Protein AF-A0A819I057-F1 (afdb_monomer_lite)

InterPro domains:
  IPR002423 Chaperonin Cpn60/GroEL/TCP-1 family [PF00118] (6-141)
  IPR017998 T-complex protein 1 [PTHR11353] (6-141)
  IPR027409 GroEL-like apical domain superfamily [G3DSA:3.50.7.10] (7-111)
  IPR027409 GroEL-like apical domain superfamily [SSF52029] (3-102)
  IPR027410 TCP-1-like chaperonin intermediate domain superfamily [G3DSA:3.30.260.10] (113-145)
  IPR027410 TCP-1-like chaperonin intermediate domain superfamily [SSF54849] (107-144)

Sequence (179 aa):
MENTDIISDHAQVNRTIKEGRQYILNIIKEIKKTNYNLLLIQKKTILRDAIGDLAIHYLLRMKILVLKTVEREDILDCKPITSLDHFQQDMLGSIDLVEEKLRLITSVAHPDHPVSMLLRSSNKLELEQAARSVHDALFVIWYFVIERFVLISNILEENIVQSILVPMSAIRLATKQFD

Secondary structure (DSSP, 8-state):
--------SHHHHHHHHHHHHHHHHHHHHHHHHTT-SEEEEE-S-TTS-SS-HHHHHHHHHTT-EEEEEE-STT--SPPPP-SGGG--GGGPPPEEEEETTTTEEEE---TTSPPP-----SSHHHHHHHHHHHHHHHHHHHHHHH-------STHHHHHHHHHHHHHHHHHHHHHT--

Radius of gyration: 29.44 Å; chains: 1; bounding box: 66×51×80 Å

Structure (mmCIF, N/CA/C/O backbone):
data_AF-A0A819I057-F1
#
_entry.id   AF-A0A819I057-F1
#
loop_
_atom_site.group_PDB
_atom_site.id
_atom_site.type_symbol
_atom_site.label_atom_id
_atom_site.label_alt_id
_atom_site.label_comp_id
_atom_site.label_asym_id
_atom_site.label_entity_id
_atom_site.label_seq_id
_atom_site.pdbx_PDB_ins_code
_atom_site.Cartn_x
_atom_site.Cartn_y
_atom_site.Cartn_z
_atom_site.occupancy
_atom_site.B_iso_or_equiv
_atom_site.auth_seq_id
_atom_site.auth_comp_id
_atom_site.auth_asym_id
_atom_site.auth_atom_id
_atom_site.pdbx_PDB_model_num
ATOM 1 N N . MET A 1 1 ? -6.740 18.305 17.604 1.00 39.81 1 MET A N 1
ATOM 2 C CA . MET A 1 1 ? -7.594 18.385 18.802 1.00 39.81 1 MET A CA 1
ATOM 3 C C . MET A 1 1 ? -6.979 17.452 19.818 1.00 39.81 1 MET A C 1
ATOM 5 O O . MET A 1 1 ? -7.066 16.241 19.663 1.00 39.81 1 MET A O 1
ATOM 9 N N . GLU A 1 2 ? -6.200 18.019 20.727 1.00 28.78 2 GLU A N 1
ATOM 10 C CA . GLU A 1 2 ? -5.608 17.285 21.840 1.00 28.78 2 GLU A CA 1
ATOM 11 C C . GLU A 1 2 ? -6.698 17.199 22.909 1.00 28.78 2 GLU A C 1
ATOM 13 O O . GLU A 1 2 ? -7.037 18.203 23.526 1.00 28.78 2 GLU A O 1
ATOM 18 N N . ASN A 1 3 ? -7.334 16.032 23.034 1.00 54.31 3 ASN A N 1
ATOM 19 C CA . ASN A 1 3 ? -8.310 15.787 24.090 1.00 54.31 3 ASN A CA 1
ATOM 20 C C . ASN A 1 3 ? -7.542 15.540 25.387 1.00 54.31 3 ASN A C 1
ATOM 22 O O . ASN A 1 3 ? -7.094 14.425 25.653 1.00 54.31 3 ASN A O 1
ATOM 26 N N . THR A 1 4 ? -7.365 16.582 26.188 1.00 44.62 4 THR A N 1
ATOM 27 C CA . THR A 1 4 ? -6.997 16.458 27.599 1.00 44.62 4 THR A CA 1
ATOM 28 C C . THR A 1 4 ? -8.253 16.153 28.411 1.00 44.62 4 THR A C 1
ATOM 30 O O . THR A 1 4 ? -8.731 16.976 29.187 1.00 44.62 4 THR A O 1
ATOM 33 N N . ASP A 1 5 ? -8.798 14.948 28.231 1.00 58.03 5 ASP A N 1
ATOM 34 C CA . ASP A 1 5 ? -9.785 14.416 29.168 1.00 58.03 5 ASP A CA 1
ATOM 35 C C . ASP A 1 5 ? -9.048 14.058 30.461 1.00 58.03 5 ASP A C 1
ATOM 37 O O . ASP A 1 5 ? -8.314 13.071 30.540 1.00 58.03 5 ASP A O 1
ATOM 41 N N . ILE A 1 6 ? -9.196 14.903 31.480 1.00 64.25 6 ILE A N 1
ATOM 42 C CA . ILE A 1 6 ? -8.661 14.641 32.816 1.00 64.25 6 ILE A CA 1
ATOM 43 C C . ILE A 1 6 ? -9.574 13.594 33.457 1.00 64.25 6 ILE A C 1
ATOM 45 O O . ILE A 1 6 ? -10.643 13.910 33.980 1.00 64.25 6 ILE A O 1
ATOM 49 N N . ILE A 1 7 ? -9.177 12.325 33.369 1.00 67.94 7 ILE A N 1
ATOM 50 C CA . ILE A 1 7 ? -9.968 11.214 33.899 1.00 67.94 7 ILE A CA 1
ATOM 51 C C . ILE A 1 7 ? -9.787 11.164 35.417 1.00 67.94 7 ILE A C 1
ATOM 53 O O . ILE A 1 7 ? -8.685 10.923 35.906 1.00 67.94 7 ILE A O 1
ATOM 57 N N . SER A 1 8 ? -10.869 11.397 36.158 1.00 76.56 8 SER A N 1
ATOM 58 C CA . SER A 1 8 ? -10.847 11.476 37.628 1.00 76.56 8 SER A CA 1
ATOM 59 C C . SER A 1 8 ? -11.383 10.218 38.314 1.00 76.56 8 SER A C 1
ATOM 61 O O . SER A 1 8 ? -11.076 9.983 39.478 1.00 76.56 8 SER A O 1
ATOM 63 N N . ASP A 1 9 ? -12.144 9.386 37.598 1.00 82.56 9 ASP A N 1
ATOM 64 C CA . ASP A 1 9 ? -12.830 8.228 38.173 1.00 82.56 9 ASP A CA 1
ATOM 65 C C . ASP A 1 9 ? -12.679 6.964 37.302 1.00 82.56 9 ASP A C 1
ATOM 67 O O . ASP A 1 9 ? -12.737 7.012 36.069 1.00 82.56 9 ASP A O 1
ATOM 71 N N . HIS A 1 10 ? -12.537 5.794 37.934 1.00 79.00 10 HIS A N 1
ATOM 72 C CA . HIS A 1 10 ? -12.415 4.495 37.255 1.00 79.00 10 HIS A CA 1
ATOM 73 C C . HIS A 1 10 ? -13.651 4.159 36.404 1.00 79.00 10 HIS A C 1
ATOM 75 O O . HIS A 1 10 ? -13.548 3.472 35.381 1.00 79.00 10 HIS A O 1
ATOM 81 N N . ALA A 1 11 ? -14.828 4.665 36.783 1.00 84.25 11 ALA A N 1
ATOM 82 C CA . ALA A 1 11 ? -16.038 4.530 35.976 1.00 84.25 11 ALA A CA 1
ATOM 83 C C . ALA A 1 11 ? -15.963 5.332 34.663 1.00 84.25 11 ALA A C 1
ATOM 85 O O . ALA A 1 11 ? -16.486 4.877 33.641 1.00 84.25 11 ALA A O 1
ATOM 86 N N . GLN A 1 12 ? -15.288 6.486 34.667 1.00 81.94 12 GLN A N 1
ATOM 87 C CA . GLN A 1 12 ? -15.090 7.319 33.477 1.00 81.94 12 GLN A CA 1
ATOM 88 C C . GLN A 1 12 ? -14.116 6.653 32.497 1.00 81.94 12 GLN A C 1
ATOM 90 O O . GLN A 1 12 ? -14.430 6.584 31.312 1.00 81.94 12 GLN A O 1
ATOM 95 N N . VAL A 1 13 ? -13.032 6.028 32.988 1.00 85.25 13 VAL A N 1
ATOM 96 C CA . VAL A 1 13 ? -12.082 5.258 32.151 1.00 85.25 13 VAL A CA 1
ATOM 97 C C . VAL A 1 13 ? -12.814 4.230 31.276 1.00 85.25 13 VAL A C 1
ATOM 99 O O . VAL A 1 13 ? -12.614 4.151 30.063 1.00 85.25 13 VAL A O 1
ATOM 102 N N . ASN A 1 14 ? -13.712 3.449 31.880 1.00 86.50 14 ASN A N 1
ATOM 103 C CA . ASN A 1 14 ? -14.449 2.402 31.171 1.00 86.50 14 ASN A CA 1
ATOM 104 C C . ASN A 1 14 ? -15.454 2.953 30.146 1.00 86.50 14 ASN A C 1
ATOM 106 O O . ASN A 1 14 ? -15.752 2.272 29.160 1.00 86.50 14 ASN A O 1
ATOM 110 N N . ARG A 1 15 ? -15.987 4.162 30.362 1.00 86.69 15 ARG A N 1
ATOM 111 C CA . ARG A 1 15 ? -16.872 4.839 29.401 1.00 86.69 15 ARG A CA 1
ATOM 112 C C . ARG A 1 15 ? -16.079 5.316 28.188 1.00 86.69 15 ARG A C 1
ATOM 114 O O . ARG A 1 15 ? -16.432 4.929 27.076 1.00 86.69 15 ARG A O 1
ATOM 121 N N . THR A 1 16 ? -14.945 5.980 28.400 1.00 85.81 16 THR A N 1
ATOM 122 C CA . THR A 1 16 ? -14.061 6.453 27.322 1.00 85.81 16 THR A CA 1
ATOM 123 C C . THR A 1 16 ? -13.573 5.306 26.430 1.00 85.81 16 THR A C 1
ATOM 125 O O . THR A 1 16 ? -13.580 5.413 25.204 1.00 85.81 16 THR A O 1
ATOM 128 N N . ILE A 1 17 ? -13.227 4.149 27.013 1.00 85.88 17 ILE A N 1
ATOM 129 C CA . ILE A 1 17 ? -12.832 2.962 26.232 1.00 85.88 17 ILE A CA 1
ATOM 130 C C . ILE A 1 17 ? -13.991 2.457 25.357 1.00 85.88 17 ILE A C 1
ATOM 132 O O . ILE A 1 17 ? -13.776 2.059 24.209 1.00 85.88 17 ILE A O 1
ATOM 136 N N . LYS A 1 18 ? -15.225 2.448 25.875 1.00 88.38 18 LYS A N 1
ATOM 137 C CA . LYS A 1 18 ? -16.404 2.024 25.100 1.00 88.38 18 LYS A CA 1
ATOM 138 C C . LYS A 1 18 ? -16.722 3.007 23.977 1.00 88.38 18 LYS A C 1
ATOM 140 O O . LYS A 1 18 ? -16.986 2.560 22.861 1.00 88.38 18 LYS A O 1
ATOM 145 N N . GLU A 1 19 ? -16.653 4.303 24.251 1.00 88.31 19 GLU A N 1
ATOM 146 C CA . GLU A 1 19 ? -16.874 5.366 23.266 1.00 88.31 19 GLU A CA 1
ATOM 147 C C . GLU A 1 19 ? -15.845 5.297 22.133 1.00 88.31 19 GLU A C 1
ATOM 149 O O . GLU A 1 19 ? -16.228 5.262 20.963 1.00 88.31 19 GLU A O 1
ATOM 154 N N . GLY A 1 20 ? -14.556 5.127 22.450 1.00 85.56 20 GLY A N 1
ATOM 155 C CA . GLY A 1 20 ? -13.507 4.954 21.439 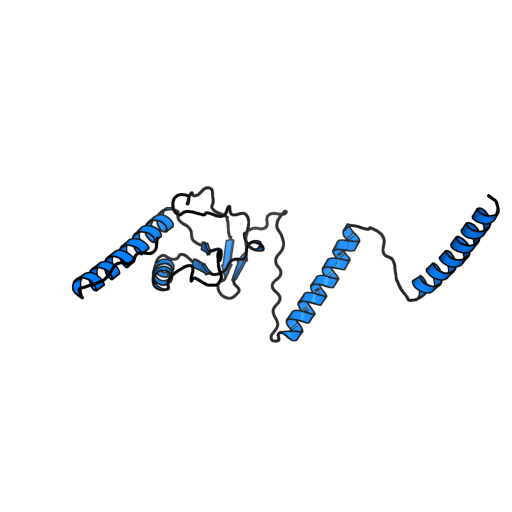1.00 85.56 20 GLY A CA 1
ATOM 156 C C . GLY A 1 20 ? -13.727 3.727 20.543 1.00 85.56 20 GLY A C 1
ATOM 157 O O . GLY A 1 20 ? -13.544 3.792 19.326 1.00 85.56 20 GLY A O 1
ATOM 158 N N . ARG A 1 21 ? -14.195 2.606 21.111 1.00 87.94 21 ARG A N 1
ATOM 159 C CA . ARG A 1 21 ? -14.551 1.405 20.328 1.00 87.94 21 ARG A CA 1
ATOM 160 C C . ARG A 1 21 ? -15.742 1.646 19.406 1.00 87.94 21 ARG A C 1
ATOM 162 O O . ARG A 1 21 ? -15.713 1.219 18.253 1.00 87.94 21 ARG A O 1
ATOM 169 N N . GLN A 1 22 ? -16.787 2.304 19.905 1.00 89.38 22 GLN A N 1
ATOM 170 C CA . GLN A 1 22 ? -17.971 2.623 19.107 1.00 89.38 22 GLN A CA 1
ATOM 171 C C . GLN A 1 22 ? -17.640 3.593 17.972 1.00 89.38 22 GLN A C 1
ATOM 173 O O . GLN A 1 22 ? -18.102 3.383 16.852 1.00 89.38 22 GLN A O 1
ATOM 178 N N . TYR A 1 23 ? -16.786 4.583 18.229 1.00 89.19 23 TYR A N 1
ATOM 179 C CA . TYR A 1 23 ? -16.303 5.514 17.214 1.00 89.19 23 TYR A CA 1
ATOM 180 C C . TYR A 1 23 ? -15.621 4.784 16.046 1.00 89.19 23 TYR A C 1
ATOM 182 O O . TYR A 1 23 ? -16.016 4.955 14.893 1.00 89.19 23 TYR A O 1
ATOM 190 N N . ILE A 1 24 ? -14.682 3.877 16.342 1.00 87.75 24 ILE A N 1
ATOM 191 C CA . ILE A 1 24 ? -14.004 3.060 15.319 1.00 87.75 24 ILE A CA 1
ATOM 192 C C . ILE A 1 24 ? -15.009 2.192 14.543 1.00 87.75 24 ILE A C 1
ATOM 194 O O . ILE A 1 24 ? -14.935 2.093 13.318 1.00 87.75 24 ILE A O 1
ATOM 198 N N . LEU A 1 25 ? -15.969 1.572 15.235 1.00 88.38 25 LEU A N 1
ATOM 199 C CA . LEU A 1 25 ? -16.986 0.734 14.592 1.00 88.38 25 LEU A CA 1
ATOM 200 C C . LEU A 1 25 ? -17.906 1.527 13.657 1.00 88.38 25 LEU A C 1
ATOM 202 O O . LEU A 1 25 ? -18.329 0.984 12.637 1.00 88.38 25 LEU A O 1
ATOM 206 N N . ASN A 1 26 ? -18.223 2.780 13.983 1.00 89.62 26 ASN A N 1
ATOM 207 C CA . ASN A 1 26 ? -19.054 3.629 13.132 1.00 89.62 26 ASN A CA 1
ATOM 208 C C . ASN A 1 26 ? -18.338 3.958 11.817 1.00 89.62 26 ASN A C 1
ATOM 210 O O . ASN A 1 26 ? -18.925 3.757 10.756 1.00 89.62 26 ASN A O 1
ATOM 214 N N . ILE A 1 27 ? -17.051 4.309 11.880 1.00 86.69 27 ILE A N 1
ATOM 215 C CA . ILE A 1 27 ? -16.225 4.566 10.689 1.00 86.69 27 ILE A CA 1
ATOM 216 C C . ILE A 1 27 ? -16.133 3.317 9.801 1.00 86.69 27 ILE A C 1
ATOM 218 O O . ILE A 1 27 ? -16.348 3.376 8.592 1.00 86.69 27 ILE A O 1
ATOM 222 N N . ILE A 1 28 ? -15.867 2.147 10.391 1.00 86.50 28 ILE A N 1
ATOM 223 C CA . ILE A 1 28 ? -15.737 0.897 9.623 1.00 86.50 28 ILE A CA 1
ATOM 224 C C . ILE A 1 28 ? -17.058 0.519 8.937 1.00 86.50 28 ILE A C 1
ATOM 226 O O . ILE A 1 28 ? -17.047 -0.031 7.836 1.00 86.50 28 ILE A O 1
ATOM 230 N N . LYS A 1 29 ? -18.209 0.823 9.549 1.00 87.50 29 LYS A N 1
ATOM 231 C CA . LYS A 1 29 ? -19.514 0.597 8.911 1.00 87.50 29 LYS A CA 1
ATOM 232 C C . LYS A 1 29 ? -19.701 1.466 7.670 1.00 87.50 29 LYS A C 1
ATOM 234 O O . LYS A 1 29 ? -20.267 0.977 6.697 1.00 87.50 29 LYS A O 1
ATOM 239 N N . GLU A 1 30 ? -19.237 2.712 7.678 1.00 84.94 30 GLU A N 1
ATOM 240 C CA . GLU A 1 30 ? -19.305 3.597 6.506 1.00 84.94 30 GLU A CA 1
ATOM 241 C C . GLU A 1 30 ? -18.413 3.100 5.369 1.00 84.94 30 GLU A C 1
ATOM 243 O O . GLU A 1 30 ? -18.872 2.985 4.234 1.00 84.94 30 GLU A O 1
ATOM 248 N N . ILE A 1 31 ? -17.195 2.665 5.697 1.00 83.94 31 ILE A N 1
ATOM 249 C CA . ILE A 1 31 ? -16.276 2.009 4.753 1.00 83.94 31 ILE A CA 1
ATOM 250 C C . ILE A 1 31 ? -16.879 0.710 4.195 1.00 83.94 31 ILE A C 1
ATOM 252 O O . ILE A 1 31 ? -16.650 0.342 3.044 1.00 83.94 31 ILE A O 1
ATOM 256 N N . LYS A 1 32 ? -17.675 -0.014 4.991 1.00 85.25 32 LYS A N 1
ATOM 257 C CA . LYS A 1 32 ? -18.312 -1.244 4.512 1.00 85.25 32 LYS A CA 1
ATOM 258 C C . LYS A 1 32 ? -19.451 -0.970 3.533 1.00 85.25 32 LYS A C 1
ATOM 260 O O . LYS A 1 32 ? -19.611 -1.741 2.592 1.00 85.25 32 LYS A O 1
ATOM 265 N N . LYS A 1 33 ? -20.221 0.109 3.720 1.00 85.38 33 LYS A N 1
ATOM 266 C CA . LYS A 1 33 ? -21.320 0.489 2.806 1.00 85.38 33 LYS A CA 1
ATOM 267 C C . LYS A 1 33 ? -20.826 0.740 1.384 1.00 85.38 33 LYS A C 1
ATOM 269 O O . LYS A 1 33 ? -21.539 0.469 0.427 1.00 85.38 33 LYS A O 1
ATOM 274 N N . THR A 1 34 ? -19.612 1.253 1.263 1.00 78.88 34 THR A N 1
ATOM 275 C CA . THR A 1 34 ? -18.987 1.616 -0.007 1.00 78.88 34 THR A CA 1
ATOM 276 C C . THR A 1 34 ? -18.309 0.432 -0.709 1.00 78.88 34 THR A C 1
ATOM 278 O O . THR A 1 34 ? -17.895 0.577 -1.853 1.00 78.88 34 THR A O 1
ATOM 281 N N . ASN A 1 35 ? -18.296 -0.759 -0.088 1.00 79.56 35 ASN A N 1
ATOM 282 C CA . ASN A 1 35 ? -17.782 -2.021 -0.642 1.00 79.56 35 ASN A CA 1
ATOM 283 C C . ASN A 1 35 ? -16.311 -1.974 -1.110 1.00 79.56 35 ASN A C 1
ATOM 285 O O . ASN A 1 35 ? -15.955 -2.588 -2.113 1.00 79.56 35 ASN A O 1
ATOM 289 N N . TYR A 1 36 ? -15.432 -1.304 -0.358 1.00 79.38 36 TYR A N 1
ATOM 290 C CA . TYR A 1 36 ? -13.986 -1.404 -0.583 1.00 79.38 36 TYR A CA 1
ATOM 291 C C . TYR A 1 36 ? -13.438 -2.751 -0.097 1.00 79.38 36 TYR A C 1
ATOM 293 O O . TYR A 1 36 ? -13.633 -3.127 1.062 1.00 79.38 36 TYR A O 1
ATOM 301 N N . ASN A 1 37 ? -12.699 -3.449 -0.961 1.00 79.38 37 ASN A N 1
ATOM 302 C CA . ASN A 1 37 ? -11.986 -4.682 -0.603 1.00 79.38 37 ASN A CA 1
ATOM 303 C C . ASN A 1 37 ? -10.548 -4.405 -0.135 1.00 79.38 37 ASN A C 1
ATOM 305 O O . ASN A 1 37 ? -10.029 -5.116 0.726 1.00 79.38 37 ASN A O 1
ATOM 309 N N . LEU A 1 38 ? -9.929 -3.356 -0.681 1.00 79.62 38 LEU A N 1
ATOM 310 C CA . LEU A 1 38 ? -8.556 -2.944 -0.413 1.00 79.62 38 LEU A CA 1
ATOM 311 C C . LEU A 1 38 ? -8.536 -1.489 0.060 1.00 79.62 38 LEU A C 1
ATOM 313 O O . LEU A 1 38 ? -9.076 -0.610 -0.608 1.00 79.62 38 LEU A O 1
ATOM 317 N N . LEU A 1 39 ? -7.874 -1.231 1.186 1.00 80.56 39 LEU A N 1
ATOM 318 C CA . LEU A 1 39 ? -7.559 0.112 1.665 1.00 80.56 39 LEU A CA 1
ATOM 319 C C . LEU A 1 39 ? -6.051 0.341 1.613 1.00 80.56 39 LEU A C 1
ATOM 321 O O . LEU A 1 39 ? -5.276 -0.321 2.310 1.00 80.56 39 LEU A O 1
ATOM 325 N N . LEU A 1 40 ? -5.661 1.321 0.806 1.00 78.31 40 LEU A N 1
ATOM 326 C CA . LEU A 1 40 ? -4.301 1.832 0.711 1.00 78.31 40 LEU A CA 1
ATOM 327 C C . LEU A 1 40 ? -4.180 3.058 1.606 1.00 78.31 40 LEU A C 1
ATOM 329 O O . LEU A 1 40 ? -4.883 4.049 1.407 1.00 78.31 40 LEU A O 1
ATOM 333 N N . ILE A 1 41 ? -3.307 2.996 2.610 1.00 77.44 41 ILE A N 1
ATOM 334 C CA . ILE A 1 41 ? -3.116 4.121 3.527 1.00 77.44 41 ILE A CA 1
ATOM 335 C C . ILE A 1 41 ? -1.746 4.731 3.306 1.00 77.44 41 ILE A C 1
ATOM 337 O O . ILE A 1 41 ? -0.699 4.127 3.569 1.00 77.44 41 ILE A O 1
ATOM 341 N N . GLN A 1 42 ? -1.785 5.978 2.848 1.00 68.50 42 GLN A N 1
ATOM 342 C CA . GLN A 1 42 ? -0.608 6.801 2.681 1.00 68.50 42 GLN A CA 1
ATOM 343 C C . GLN A 1 42 ? -0.028 7.146 4.055 1.00 68.50 42 GLN A C 1
ATOM 345 O O . GLN A 1 42 ? -0.708 7.715 4.916 1.00 68.50 42 GLN A O 1
ATOM 350 N N . LYS A 1 43 ? 1.262 6.866 4.265 1.00 66.56 43 LYS A N 1
ATOM 351 C CA . LYS A 1 43 ? 1.968 7.436 5.418 1.00 66.56 43 LYS A CA 1
ATOM 352 C C . LYS A 1 43 ? 2.099 8.944 5.208 1.00 66.56 43 LYS A C 1
ATOM 354 O O . LYS A 1 43 ? 2.891 9.387 4.385 1.00 66.56 43 LYS A O 1
ATOM 359 N N . LYS A 1 44 ? 1.356 9.749 5.975 1.00 53.31 44 LYS A N 1
ATOM 360 C CA . LYS A 1 44 ? 1.545 11.212 5.996 1.00 53.31 44 LYS A CA 1
ATOM 361 C C . LYS A 1 44 ? 2.694 11.651 6.928 1.00 53.31 44 LYS A C 1
ATOM 363 O O . LYS A 1 44 ? 3.115 12.799 6.874 1.00 53.31 44 LYS A O 1
ATOM 368 N N . THR A 1 45 ? 3.212 10.760 7.782 1.00 44.53 45 THR A N 1
ATOM 369 C CA . THR A 1 45 ? 4.344 10.983 8.706 1.00 44.53 45 THR A CA 1
ATOM 370 C C . THR A 1 45 ? 4.809 9.642 9.288 1.00 44.53 45 THR A C 1
ATOM 372 O O . THR A 1 45 ? 3.983 8.788 9.594 1.00 44.53 45 THR A O 1
ATOM 375 N N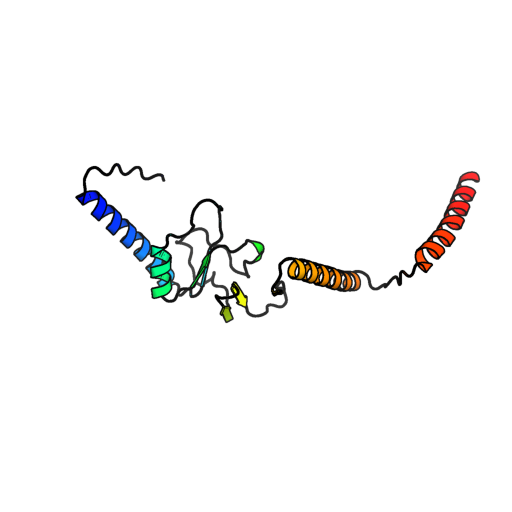 . ILE A 1 46 ? 6.124 9.454 9.444 1.00 53.62 46 ILE A N 1
ATOM 376 C CA . ILE A 1 46 ? 6.754 8.235 9.995 1.00 53.62 46 ILE A CA 1
ATOM 377 C C . ILE A 1 46 ? 6.464 8.031 11.501 1.00 53.62 46 ILE A C 1
ATOM 379 O O . ILE A 1 46 ? 6.583 6.918 11.997 1.00 53.62 46 ILE A O 1
ATOM 383 N N . LEU A 1 47 ? 6.065 9.080 12.228 1.00 47.50 47 LEU A N 1
ATOM 384 C CA . LEU A 1 47 ? 6.070 9.119 13.699 1.00 47.50 47 LEU A CA 1
ATOM 385 C C . LEU A 1 47 ? 4.731 8.790 14.383 1.00 47.50 47 LEU A C 1
ATOM 387 O O . LEU A 1 47 ? 4.703 8.654 15.602 1.00 47.50 47 LEU A O 1
ATOM 391 N N . ARG A 1 48 ? 3.618 8.684 13.647 1.00 55.16 48 ARG A N 1
ATOM 392 C CA . ARG A 1 48 ? 2.326 8.267 14.220 1.00 55.16 48 ARG A CA 1
ATOM 393 C C . ARG A 1 48 ? 1.785 7.080 13.450 1.00 55.16 48 ARG A C 1
ATOM 395 O O . ARG A 1 48 ? 1.671 7.139 12.226 1.00 55.16 48 ARG A O 1
ATOM 402 N N . ASP A 1 49 ? 1.419 6.034 14.181 1.00 59.31 49 ASP A N 1
ATOM 403 C CA . ASP A 1 49 ? 0.687 4.914 13.611 1.00 59.31 49 ASP A CA 1
ATOM 404 C C . ASP A 1 49 ? -0.618 5.421 13.002 1.00 59.31 49 ASP A C 1
ATOM 406 O O . ASP A 1 49 ? -1.474 5.986 13.681 1.00 59.31 49 ASP A O 1
ATOM 410 N N . ALA A 1 50 ? -0.756 5.239 11.688 1.00 60.62 50 ALA A N 1
ATOM 411 C CA . ALA A 1 50 ? -1.920 5.707 10.942 1.00 60.62 50 ALA A CA 1
ATOM 412 C C . ALA A 1 50 ? -3.212 4.973 11.348 1.00 60.62 50 ALA A C 1
ATOM 414 O O . ALA A 1 50 ? -4.307 5.477 11.118 1.00 60.62 50 ALA A O 1
ATOM 415 N N . ILE A 1 51 ? -3.093 3.776 11.936 1.00 72.00 51 ILE A N 1
ATOM 416 C CA . ILE A 1 51 ? -4.213 2.939 12.369 1.00 72.00 51 ILE A CA 1
ATOM 417 C C . ILE A 1 51 ? -3.798 2.159 13.615 1.00 72.00 51 ILE A C 1
ATOM 419 O O . ILE A 1 51 ? -2.767 1.485 13.595 1.00 72.00 51 ILE A O 1
ATOM 423 N N . GLY A 1 52 ? -4.629 2.190 14.657 1.00 77.12 52 GLY A N 1
ATOM 424 C CA . GLY A 1 52 ? -4.448 1.340 15.835 1.00 77.12 52 GLY A CA 1
ATOM 425 C C . GLY A 1 52 ? -4.798 -0.130 15.571 1.00 77.12 52 GLY A C 1
ATOM 426 O O . GLY A 1 52 ? -5.661 -0.443 14.747 1.00 77.12 52 GLY A O 1
ATOM 427 N N . ASP A 1 53 ? -4.185 -1.045 16.319 1.00 81.75 53 ASP A N 1
ATOM 428 C CA . ASP A 1 53 ? -4.323 -2.497 16.103 1.00 81.75 53 ASP A CA 1
ATOM 429 C C . ASP A 1 53 ? -5.763 -3.009 16.199 1.00 81.75 53 ASP A C 1
ATOM 431 O O . ASP A 1 53 ? -6.175 -3.910 15.464 1.00 81.75 53 ASP A O 1
ATOM 435 N N . LEU A 1 54 ? -6.577 -2.379 17.049 1.00 83.62 54 LEU A N 1
ATOM 436 C CA . LEU A 1 54 ? -7.985 -2.729 17.192 1.00 83.62 54 LEU A CA 1
ATOM 437 C C . LEU A 1 54 ? -8.781 -2.503 15.896 1.00 83.62 54 LEU A C 1
ATOM 439 O O . LEU A 1 54 ? -9.646 -3.309 15.551 1.00 83.62 54 LEU A O 1
ATOM 443 N N . ALA A 1 55 ? -8.489 -1.426 15.164 1.00 84.19 55 ALA A N 1
ATOM 444 C CA . ALA A 1 55 ? -9.177 -1.124 13.914 1.00 84.19 55 ALA A CA 1
ATOM 445 C C . ALA A 1 55 ? -8.792 -2.121 12.810 1.00 84.19 55 ALA A C 1
ATOM 447 O O . ALA A 1 55 ? -9.662 -2.565 12.066 1.00 84.19 55 ALA A O 1
ATOM 448 N N . ILE A 1 56 ? -7.529 -2.557 12.761 1.00 85.12 56 ILE A N 1
ATOM 449 C CA . ILE A 1 56 ? -7.061 -3.592 11.821 1.00 85.12 56 ILE A CA 1
ATOM 450 C C . ILE A 1 56 ? -7.776 -4.911 12.087 1.00 85.12 56 ILE A C 1
ATOM 452 O O . ILE A 1 56 ? -8.290 -5.536 11.162 1.00 85.12 56 ILE A O 1
ATOM 456 N N . HIS A 1 57 ? -7.876 -5.305 13.357 1.00 86.62 57 HIS A N 1
ATOM 457 C CA . HIS A 1 57 ? -8.590 -6.516 13.742 1.00 86.62 57 HIS A CA 1
ATOM 458 C C . HIS A 1 57 ? -10.065 -6.481 13.299 1.00 86.62 57 HIS A C 1
ATOM 460 O O . HIS A 1 57 ? -10.593 -7.478 12.799 1.00 86.62 57 HIS A O 1
ATOM 466 N N . TYR A 1 58 ? -10.742 -5.334 13.428 1.00 88.62 58 TYR A N 1
ATOM 467 C CA . TYR A 1 58 ? -12.111 -5.189 12.929 1.00 88.62 58 TYR A CA 1
ATOM 468 C C . TYR A 1 58 ? -12.200 -5.192 11.396 1.00 88.62 58 TYR A C 1
ATOM 470 O O . TYR A 1 58 ? -13.115 -5.815 10.858 1.00 88.62 58 TYR A O 1
ATOM 478 N N . LEU A 1 59 ? -11.256 -4.567 10.689 1.00 86.75 59 LEU A N 1
ATOM 479 C CA . LEU A 1 59 ? -11.214 -4.553 9.220 1.00 86.75 59 LEU A CA 1
ATOM 480 C C . LEU A 1 59 ? -10.988 -5.959 8.638 1.00 86.75 59 LEU A C 1
ATOM 482 O O . LEU A 1 59 ? -11.717 -6.365 7.730 1.00 86.75 59 LEU A O 1
ATOM 486 N N . LEU A 1 60 ? -10.096 -6.751 9.242 1.00 86.50 60 LEU A N 1
ATOM 487 C CA . LEU A 1 60 ? -9.863 -8.152 8.870 1.00 86.50 60 LEU A CA 1
ATOM 488 C C . LEU A 1 60 ? -11.123 -9.010 9.045 1.00 86.50 60 LEU A C 1
ATOM 490 O O . LEU A 1 60 ? -11.486 -9.773 8.150 1.00 86.50 60 LEU A O 1
ATOM 494 N N . ARG A 1 61 ? -11.856 -8.840 10.157 1.00 88.25 61 ARG A N 1
ATOM 495 C CA . ARG A 1 61 ? -13.145 -9.531 10.368 1.00 88.25 61 ARG A CA 1
ATOM 496 C C . ARG A 1 61 ? -14.199 -9.155 9.325 1.00 88.25 61 ARG A C 1
ATOM 498 O O . ARG A 1 61 ? -15.045 -9.983 8.998 1.00 88.25 61 ARG A O 1
ATOM 505 N N . MET A 1 62 ? -14.146 -7.932 8.802 1.00 84.44 62 MET A N 1
ATOM 506 C CA . MET A 1 62 ? -15.042 -7.434 7.752 1.00 84.44 62 MET A CA 1
ATOM 507 C C . MET A 1 62 ? -14.580 -7.790 6.326 1.00 84.44 62 MET A C 1
ATOM 509 O O . MET A 1 62 ? -15.255 -7.399 5.365 1.00 84.44 62 MET A O 1
ATOM 513 N N . LYS A 1 63 ? -13.487 -8.562 6.194 1.00 84.38 63 LYS A N 1
ATOM 514 C CA . LYS A 1 63 ? -12.835 -8.967 4.936 1.00 84.38 63 LYS A CA 1
ATOM 515 C C . LYS A 1 63 ? -12.301 -7.795 4.103 1.00 84.38 63 LYS A C 1
ATOM 517 O O . LYS A 1 63 ? -12.381 -7.833 2.881 1.00 84.38 63 LYS A O 1
ATOM 522 N N . ILE A 1 64 ? -11.796 -6.752 4.758 1.00 86.19 64 ILE A N 1
ATOM 523 C CA . ILE A 1 64 ? -11.148 -5.622 4.084 1.00 86.19 64 ILE A CA 1
ATOM 524 C C . ILE A 1 64 ? -9.652 -5.701 4.372 1.00 86.19 64 ILE A C 1
ATOM 526 O O . ILE A 1 64 ? -9.245 -5.699 5.537 1.00 86.19 64 ILE A O 1
ATOM 530 N N . LEU A 1 65 ? -8.844 -5.793 3.316 1.00 83.25 65 LEU A N 1
ATOM 531 C CA . LEU A 1 65 ? -7.391 -5.826 3.428 1.00 83.25 65 LEU A CA 1
ATOM 532 C C . LEU A 1 65 ? -6.854 -4.400 3.527 1.00 83.25 65 LEU A C 1
ATOM 534 O O . LEU A 1 65 ? -7.258 -3.515 2.775 1.00 83.25 65 LEU A O 1
ATOM 538 N N . VAL A 1 66 ? -5.919 -4.186 4.448 1.00 79.56 66 VAL A N 1
ATOM 539 C CA . VAL A 1 66 ? -5.306 -2.879 4.674 1.00 79.56 66 VAL A CA 1
ATOM 540 C C . VAL A 1 66 ? -3.810 -2.980 4.444 1.00 79.56 66 VAL A C 1
ATOM 542 O O . VAL A 1 66 ? -3.114 -3.676 5.184 1.00 79.56 66 VAL A O 1
ATOM 545 N N . LEU A 1 67 ? -3.302 -2.234 3.468 1.00 77.88 67 LEU A N 1
ATOM 546 C CA . LEU A 1 67 ? -1.868 -2.095 3.256 1.00 77.88 67 LEU A CA 1
ATOM 547 C C . LEU A 1 67 ? -1.386 -0.815 3.935 1.00 77.88 67 LEU A C 1
ATOM 549 O O . LEU A 1 67 ? -1.694 0.308 3.529 1.00 77.88 67 LEU A O 1
ATOM 553 N N . LYS A 1 68 ? -0.629 -1.001 5.018 1.00 73.94 68 LYS A N 1
ATOM 554 C CA . LYS A 1 68 ? 0.082 0.090 5.685 1.00 73.94 68 LYS A CA 1
ATOM 555 C C . LYS A 1 68 ? 1.302 0.467 4.851 1.00 73.94 68 LYS A C 1
ATOM 557 O O . LYS A 1 68 ? 2.092 -0.411 4.517 1.00 73.94 68 LYS A O 1
ATOM 562 N N . THR A 1 69 ? 1.566 1.767 4.714 1.00 67.12 69 THR A N 1
ATOM 563 C CA . THR A 1 69 ? 2.780 2.297 4.060 1.00 67.12 69 THR A CA 1
ATOM 564 C C . THR A 1 69 ? 2.760 2.102 2.553 1.00 67.12 69 THR A C 1
ATOM 566 O O . THR A 1 69 ? 3.504 1.288 2.021 1.00 67.12 69 THR A O 1
ATOM 569 N N . VAL A 1 70 ? 1.900 2.860 1.886 1.00 72.81 70 VAL A N 1
ATOM 570 C CA . VAL A 1 70 ? 1.969 3.021 0.433 1.00 72.81 70 VAL A CA 1
ATOM 571 C C . VAL A 1 70 ? 2.738 4.304 0.141 1.00 72.81 70 VAL A C 1
ATOM 573 O O . VAL A 1 70 ? 2.480 5.337 0.779 1.00 72.81 70 VAL A O 1
ATOM 576 N N . GLU A 1 71 ? 3.717 4.219 -0.755 1.00 69.69 71 GLU A N 1
ATOM 577 C CA . GLU A 1 71 ? 4.473 5.375 -1.231 1.00 69.69 71 GLU A CA 1
ATOM 578 C C . GLU A 1 71 ? 3.654 6.162 -2.258 1.00 69.69 71 GLU A C 1
ATOM 580 O O . GLU A 1 71 ? 2.662 5.675 -2.791 1.00 69.69 71 GLU A O 1
ATOM 585 N N . ARG A 1 72 ? 4.019 7.427 -2.503 1.00 65.75 72 ARG A N 1
ATOM 586 C CA . ARG A 1 72 ? 3.280 8.271 -3.463 1.00 65.75 72 ARG A CA 1
ATOM 587 C C . ARG A 1 72 ? 3.382 7.760 -4.896 1.00 65.75 72 ARG A C 1
ATOM 589 O O . ARG A 1 72 ? 2.483 8.028 -5.681 1.00 65.75 72 ARG A O 1
ATOM 596 N N . GLU A 1 73 ? 4.464 7.059 -5.198 1.00 63.75 73 GLU A N 1
ATOM 597 C CA . GLU A 1 73 ? 4.807 6.562 -6.528 1.00 63.75 73 GLU A CA 1
ATOM 598 C C . GLU A 1 73 ? 4.035 5.277 -6.874 1.00 63.75 73 GLU A C 1
ATOM 600 O O . GLU A 1 73 ? 3.761 5.028 -8.041 1.00 63.75 73 GLU A O 1
ATOM 605 N N . ASP A 1 74 ? 3.571 4.535 -5.860 1.00 65.19 74 ASP A N 1
ATOM 606 C CA . ASP A 1 74 ? 2.821 3.279 -6.013 1.00 65.19 74 ASP A CA 1
ATOM 607 C C . ASP A 1 74 ? 1.295 3.478 -6.129 1.00 65.19 74 ASP A C 1
ATOM 609 O O . ASP A 1 74 ? 0.529 2.508 -6.151 1.00 65.19 74 ASP A O 1
ATOM 613 N N . ILE A 1 75 ? 0.808 4.725 -6.138 1.00 65.62 75 ILE A N 1
ATOM 614 C CA . ILE A 1 75 ? -0.632 5.008 -6.204 1.00 65.62 75 ILE A CA 1
ATOM 615 C C . ILE A 1 75 ? -1.108 4.808 -7.649 1.00 65.62 75 ILE A C 1
ATOM 617 O O . ILE A 1 75 ? -1.068 5.720 -8.467 1.00 65.62 75 ILE A O 1
ATOM 621 N N . LEU A 1 76 ? -1.575 3.594 -7.939 1.00 61.81 76 LEU A N 1
ATOM 622 C CA . LEU A 1 76 ? -2.205 3.198 -9.201 1.00 61.81 76 LEU A CA 1
ATOM 623 C C . LEU A 1 76 ? -3.555 3.903 -9.371 1.00 61.81 76 LEU A C 1
ATOM 625 O O . LEU A 1 76 ? -4.473 3.587 -8.618 1.00 61.81 76 LEU A O 1
ATOM 629 N N . ASP A 1 77 ? -3.660 4.837 -10.324 1.00 60.75 77 ASP A N 1
ATOM 630 C CA . ASP A 1 77 ? -4.880 5.437 -10.916 1.00 60.75 77 ASP A CA 1
ATOM 631 C C . ASP A 1 77 ? -6.054 5.824 -9.991 1.00 60.75 77 ASP A C 1
ATOM 633 O O . ASP A 1 77 ? -7.161 6.140 -10.431 1.00 60.75 77 ASP A O 1
ATOM 637 N N . CYS A 1 78 ? -5.823 5.861 -8.684 1.00 67.62 78 CYS A N 1
ATOM 638 C CA . CYS A 1 78 ? -6.808 6.196 -7.676 1.00 67.62 78 CYS A CA 1
ATOM 639 C C . CYS A 1 78 ? -6.579 7.632 -7.232 1.00 67.62 78 CYS A C 1
ATOM 641 O O . CYS A 1 78 ? -5.475 8.030 -6.851 1.00 67.62 78 CYS A O 1
ATOM 643 N N . LYS A 1 79 ? -7.650 8.420 -7.200 1.00 72.19 79 LYS A N 1
ATOM 644 C CA . LYS A 1 79 ? -7.589 9.758 -6.619 1.00 72.19 79 LYS A CA 1
ATOM 645 C C . LYS A 1 79 ? -7.468 9.635 -5.093 1.00 72.19 79 LYS A C 1
ATOM 647 O O . LYS A 1 79 ? -8.319 8.998 -4.471 1.00 72.19 79 LYS A O 1
ATOM 652 N N . PRO A 1 80 ? -6.447 10.242 -4.464 1.00 72.12 80 PRO A N 1
ATOM 653 C CA . PRO A 1 80 ? -6.254 10.128 -3.026 1.00 72.12 80 PRO A CA 1
ATOM 654 C C . PRO A 1 80 ? -7.398 10.812 -2.271 1.00 72.12 80 PRO A C 1
ATOM 656 O O . PRO A 1 80 ? -7.728 11.973 -2.515 1.00 72.12 80 PRO A O 1
ATOM 659 N N . ILE A 1 81 ? -7.983 10.093 -1.316 1.00 74.44 81 ILE A N 1
ATOM 660 C CA . ILE A 1 81 ? -9.078 10.585 -0.479 1.00 74.44 81 ILE A CA 1
ATOM 661 C C . ILE A 1 81 ? -8.495 11.127 0.831 1.00 74.44 81 ILE A C 1
ATOM 663 O O . ILE A 1 81 ? -7.726 10.449 1.509 1.00 74.44 81 ILE A O 1
ATOM 667 N N . THR A 1 82 ? -8.855 12.363 1.194 1.00 68.56 82 THR A N 1
ATOM 668 C CA . THR A 1 82 ? -8.342 13.024 2.413 1.00 68.56 82 THR A CA 1
ATOM 669 C C . THR A 1 82 ? -9.266 12.852 3.623 1.00 68.56 82 THR A C 1
ATOM 671 O O . THR A 1 82 ? -8.779 12.803 4.751 1.00 68.56 82 THR A O 1
ATOM 674 N N . SER A 1 83 ? -10.578 12.726 3.402 1.00 72.69 83 SER A N 1
ATOM 675 C CA . SER A 1 83 ? -11.585 12.673 4.469 1.00 72.69 83 SER A CA 1
ATOM 676 C C . SER A 1 83 ? -12.562 11.521 4.259 1.00 72.69 83 SER A C 1
ATOM 678 O O . SER A 1 83 ? -12.872 11.167 3.123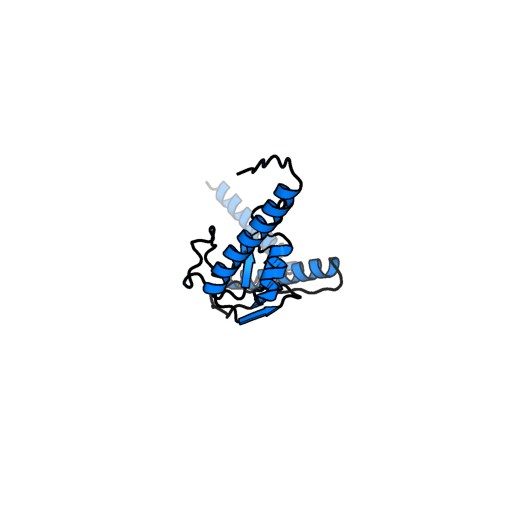 1.00 72.69 83 SER A O 1
ATOM 680 N N . LEU A 1 84 ? -13.091 10.988 5.363 1.00 69.81 84 LEU A N 1
ATOM 681 C CA . LEU A 1 84 ? -14.039 9.868 5.373 1.00 69.81 84 LEU A CA 1
ATOM 682 C C . LEU A 1 84 ? -15.348 10.176 4.613 1.00 69.81 84 LEU A C 1
ATOM 684 O O . LEU A 1 84 ? -15.974 9.274 4.067 1.00 69.81 84 LEU A O 1
ATOM 688 N N . ASP A 1 85 ? -15.722 11.450 4.496 1.00 73.62 85 ASP A N 1
ATOM 689 C CA . ASP A 1 85 ? -16.968 11.861 3.830 1.00 73.62 85 ASP A CA 1
ATOM 690 C C . ASP A 1 85 ? -16.912 11.756 2.296 1.00 73.62 85 ASP A C 1
ATOM 692 O O . ASP A 1 85 ? -17.941 11.779 1.628 1.00 73.62 85 ASP A O 1
ATOM 696 N N . HIS A 1 86 ? -15.711 11.628 1.721 1.00 74.00 86 HIS A N 1
ATOM 697 C CA . HIS A 1 86 ? -15.497 11.618 0.268 1.00 74.00 86 HIS A CA 1
ATOM 698 C C . HIS A 1 86 ? -15.337 10.199 -0.300 1.00 74.00 86 HIS A C 1
ATOM 700 O O . HIS A 1 86 ? -14.895 10.029 -1.436 1.00 74.00 86 HIS A O 1
ATOM 706 N N . PHE A 1 87 ? -15.677 9.164 0.473 1.00 69.69 87 PHE A N 1
ATOM 707 C CA . PHE A 1 87 ? -15.682 7.785 -0.009 1.00 69.69 87 PHE A CA 1
ATOM 708 C C . PHE A 1 87 ? -16.887 7.544 -0.933 1.00 69.69 87 PHE A C 1
ATOM 710 O O . PHE A 1 87 ? -17.909 7.000 -0.523 1.00 69.69 87 PHE A O 1
ATOM 717 N N . GLN A 1 88 ? -16.761 7.936 -2.200 1.00 74.94 88 GLN A N 1
ATOM 718 C CA . GLN A 1 88 ? -17.723 7.620 -3.259 1.00 74.94 88 GLN A CA 1
ATOM 719 C C . GLN A 1 88 ? -17.207 6.491 -4.152 1.00 74.94 88 GLN A C 1
ATOM 721 O O . GLN A 1 88 ? -16.003 6.336 -4.334 1.00 74.94 88 GLN A O 1
ATOM 726 N N . GLN A 1 89 ? -18.130 5.721 -4.733 1.00 70.88 89 GLN A N 1
ATOM 727 C CA . GLN A 1 89 ? -17.797 4.610 -5.634 1.00 70.88 89 GLN A CA 1
ATOM 728 C C . GLN A 1 89 ? -17.037 5.065 -6.889 1.00 70.88 89 GLN A C 1
ATOM 730 O O . GLN A 1 89 ? -16.267 4.293 -7.444 1.00 70.88 89 GLN A O 1
ATOM 735 N N . ASP A 1 90 ? -17.173 6.331 -7.282 1.00 70.62 90 ASP A N 1
ATOM 736 C CA . ASP A 1 90 ? -16.488 6.913 -8.443 1.00 70.62 90 ASP A CA 1
ATOM 737 C C . ASP A 1 90 ? -14.960 6.998 -8.279 1.00 70.62 90 ASP A C 1
ATOM 739 O O . ASP A 1 90 ? -14.237 7.221 -9.247 1.00 70.62 90 ASP A O 1
ATOM 743 N N . MET A 1 91 ? -14.459 6.836 -7.051 1.00 66.69 91 MET A N 1
ATOM 744 C CA . MET A 1 91 ? -13.032 6.901 -6.716 1.00 66.69 91 MET A CA 1
ATOM 745 C C . MET A 1 91 ? -12.398 5.504 -6.587 1.00 66.69 91 MET A C 1
ATOM 747 O O . MET A 1 91 ? -11.255 5.389 -6.141 1.00 66.69 91 MET A O 1
ATOM 751 N N . LEU A 1 92 ? -13.136 4.441 -6.937 1.00 68.12 92 LEU A N 1
ATOM 752 C CA . LEU A 1 92 ? -12.661 3.056 -6.919 1.00 68.12 92 LEU A CA 1
ATOM 753 C C . LEU A 1 92 ? -11.727 2.773 -8.104 1.00 68.12 92 LEU A C 1
ATOM 755 O O . LEU A 1 92 ? -12.134 2.870 -9.259 1.00 68.12 92 LEU A O 1
ATOM 759 N N . GLY A 1 93 ? -10.502 2.339 -7.810 1.00 70.56 93 GLY A N 1
ATOM 760 C CA . GLY A 1 93 ? -9.636 1.682 -8.790 1.00 70.56 93 GLY A CA 1
ATOM 761 C C . GLY A 1 93 ? -9.977 0.199 -8.928 1.00 70.56 93 GLY A C 1
ATOM 762 O O . GLY A 1 93 ? -10.303 -0.468 -7.942 1.00 70.56 93 GLY A O 1
ATOM 763 N N . SER A 1 94 ? -9.889 -0.328 -10.149 1.00 66.62 94 SER A N 1
ATOM 764 C CA . SER A 1 94 ? -10.070 -1.758 -10.412 1.00 66.62 94 SER A CA 1
ATOM 765 C C . SER A 1 94 ? -8.744 -2.499 -10.251 1.00 66.62 94 SER A C 1
ATOM 767 O O . SER A 1 94 ? -7.764 -2.194 -10.931 1.00 66.62 94 SER A O 1
ATOM 769 N N . ILE A 1 95 ? -8.710 -3.487 -9.358 1.00 67.56 95 ILE A N 1
ATOM 770 C CA . ILE A 1 95 ? -7.533 -4.319 -9.084 1.00 67.56 95 ILE A CA 1
ATOM 771 C C . ILE A 1 95 ? -7.971 -5.780 -9.147 1.00 67.56 95 ILE A C 1
ATOM 773 O O . ILE A 1 95 ? -8.978 -6.139 -8.537 1.00 67.56 95 ILE A O 1
ATOM 777 N N . ASP A 1 96 ? -7.219 -6.604 -9.877 1.00 65.06 96 ASP A N 1
ATOM 778 C CA . ASP A 1 96 ? -7.599 -7.992 -10.167 1.00 65.06 96 ASP A CA 1
ATOM 779 C C . ASP A 1 96 ? -7.034 -8.962 -9.117 1.00 65.06 96 ASP A C 1
ATOM 781 O O . ASP A 1 96 ? -7.744 -9.822 -8.594 1.00 65.06 96 ASP A O 1
ATOM 785 N N . LEU A 1 97 ? -5.769 -8.773 -8.716 1.00 64.50 97 LEU A N 1
ATOM 786 C CA . LEU A 1 97 ? -5.121 -9.619 -7.713 1.00 64.50 97 LEU A CA 1
ATOM 787 C C . LEU A 1 97 ? -4.302 -8.797 -6.715 1.00 64.50 97 LEU A C 1
ATOM 789 O O . LEU A 1 97 ? -3.503 -7.938 -7.088 1.00 64.50 97 LEU A O 1
ATOM 793 N N . VAL A 1 98 ? -4.477 -9.106 -5.427 1.00 65.31 98 VAL A N 1
ATOM 794 C CA . VAL A 1 98 ? -3.661 -8.554 -4.342 1.00 65.31 98 VAL A CA 1
ATOM 795 C C . VAL A 1 98 ? -3.093 -9.693 -3.509 1.00 65.31 98 VAL A C 1
ATOM 797 O O . VAL A 1 98 ? -3.838 -10.430 -2.862 1.00 65.31 98 VAL A O 1
ATOM 800 N N . GLU A 1 99 ? -1.766 -9.813 -3.492 1.00 67.00 99 GLU A N 1
ATOM 801 C CA . GLU A 1 99 ? -1.058 -10.800 -2.677 1.00 67.00 99 GLU A CA 1
ATOM 802 C C . GLU A 1 99 ? -0.345 -10.146 -1.486 1.00 67.00 99 GLU A C 1
ATOM 804 O O . GLU A 1 99 ? 0.580 -9.344 -1.629 1.00 67.00 99 GLU A O 1
ATOM 809 N N . GLU A 1 100 ? -0.732 -10.551 -0.274 1.00 56.50 100 GLU A N 1
ATOM 810 C CA . GLU A 1 100 ? -0.234 -9.975 0.983 1.00 56.50 100 GLU A CA 1
ATOM 811 C C . GLU A 1 100 ? 1.262 -10.257 1.231 1.00 56.50 100 GLU A C 1
ATOM 813 O O . GLU A 1 100 ? 1.976 -9.404 1.757 1.00 56.50 100 GLU A O 1
ATOM 818 N N . LYS A 1 101 ? 1.771 -11.425 0.809 1.00 54.94 101 LYS A N 1
ATOM 819 C CA . LYS A 1 101 ? 3.156 -11.857 1.095 1.00 54.94 101 LYS A CA 1
ATOM 820 C C . LYS A 1 101 ? 4.229 -11.050 0.368 1.00 54.94 101 LYS A C 1
ATOM 822 O O . LYS A 1 101 ? 5.359 -10.998 0.844 1.00 54.94 101 LYS A O 1
ATOM 827 N N . LEU A 1 102 ? 3.895 -10.454 -0.773 1.00 51.00 102 LEU A N 1
ATOM 828 C CA . LEU A 1 102 ? 4.844 -9.703 -1.599 1.00 51.00 102 LEU A CA 1
ATOM 829 C C . LEU A 1 102 ? 4.432 -8.238 -1.781 1.00 51.00 102 LEU A C 1
ATOM 831 O O . LEU A 1 102 ? 5.134 -7.512 -2.475 1.00 51.00 102 LEU A O 1
ATOM 835 N N . ARG A 1 103 ? 3.313 -7.807 -1.166 1.00 56.88 103 ARG A N 1
ATOM 836 C CA . ARG A 1 103 ? 2.663 -6.508 -1.427 1.00 56.88 103 ARG A CA 1
ATOM 837 C C . ARG A 1 103 ? 2.517 -6.227 -2.926 1.00 56.88 103 ARG A C 1
ATOM 839 O O . ARG A 1 103 ? 2.611 -5.084 -3.358 1.00 56.88 103 ARG A O 1
ATOM 846 N N . LEU A 1 104 ? 2.310 -7.274 -3.721 1.00 53.28 104 LEU A N 1
ATOM 847 C CA . LEU A 1 104 ? 2.093 -7.122 -5.149 1.00 53.28 104 LEU A CA 1
ATOM 848 C C . LEU A 1 104 ? 0.624 -6.785 -5.355 1.00 53.28 104 LEU A C 1
ATOM 850 O O . LEU A 1 104 ? -0.263 -7.584 -5.046 1.00 53.28 104 LEU A O 1
ATOM 854 N N . ILE A 1 105 ? 0.394 -5.570 -5.836 1.00 60.12 105 ILE A N 1
ATOM 855 C CA . ILE A 1 105 ? -0.887 -5.130 -6.365 1.00 60.12 105 ILE A CA 1
ATOM 856 C C . ILE A 1 105 ? -0.773 -5.304 -7.876 1.00 60.12 105 ILE A C 1
ATOM 858 O O . ILE A 1 105 ? -0.043 -4.563 -8.531 1.00 60.12 105 ILE A O 1
ATOM 862 N N . THR A 1 106 ? -1.445 -6.309 -8.429 1.00 54.59 106 THR A N 1
ATOM 863 C CA . THR A 1 106 ? -1.533 -6.483 -9.880 1.00 54.59 106 THR A CA 1
ATOM 864 C C . THR A 1 106 ? -2.838 -5.848 -10.340 1.00 54.59 106 THR A C 1
ATOM 866 O O . THR A 1 106 ? -3.922 -6.417 -10.180 1.00 54.59 106 THR A O 1
ATOM 869 N N . SER A 1 107 ? -2.744 -4.622 -10.853 1.00 55.94 107 SER A N 1
ATOM 870 C CA . SER A 1 107 ? -3.841 -3.971 -11.567 1.00 55.94 107 SER A CA 1
ATOM 871 C C . SER A 1 107 ? -3.889 -4.443 -13.020 1.00 55.94 107 SER A C 1
ATOM 873 O O . SER A 1 107 ? -2.895 -4.903 -13.586 1.00 55.94 107 SER A O 1
ATOM 875 N N . VAL A 1 108 ? -5.074 -4.342 -13.623 1.00 50.75 108 VAL A N 1
ATOM 876 C CA . VAL A 1 108 ? -5.275 -4.606 -15.051 1.00 50.75 108 VAL A CA 1
ATOM 877 C C . VAL A 1 108 ? -4.402 -3.638 -15.854 1.00 50.75 108 VAL A C 1
ATOM 879 O O . VAL A 1 108 ? -4.386 -2.438 -15.589 1.00 50.75 108 VAL A O 1
ATOM 882 N N . ALA A 1 109 ? -3.655 -4.185 -16.814 1.00 48.56 109 ALA A N 1
ATOM 883 C CA . ALA A 1 109 ? -2.718 -3.461 -17.659 1.00 48.56 109 AL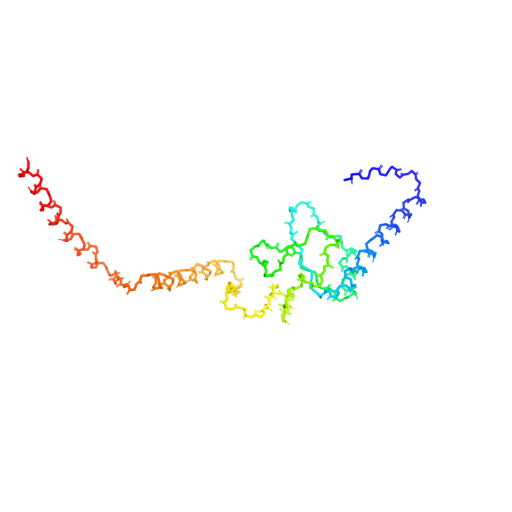A A CA 1
ATOM 884 C C . ALA A 1 109 ? -3.434 -2.389 -18.496 1.00 48.56 109 ALA A C 1
ATOM 886 O O . ALA A 1 109 ? -4.003 -2.679 -19.550 1.00 48.56 109 ALA A O 1
ATOM 887 N N . HIS A 1 110 ? -3.383 -1.139 -18.041 1.00 53.06 110 HIS A N 1
ATOM 888 C CA . HIS A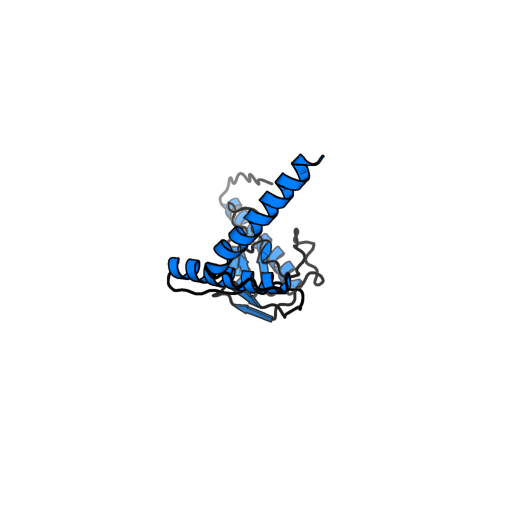 1 110 ? -3.579 0.008 -18.916 1.00 53.06 110 HIS A CA 1
ATOM 889 C C . HIS A 1 110 ? -2.259 0.273 -19.662 1.00 53.06 110 HIS A C 1
ATOM 891 O O . HIS A 1 110 ? -1.202 0.272 -19.031 1.00 53.06 110 HIS A O 1
ATOM 897 N N . PRO A 1 111 ? -2.281 0.474 -20.993 1.00 54.75 111 PRO A N 1
ATOM 898 C CA . PRO A 1 111 ? -1.068 0.602 -21.811 1.00 54.75 111 PRO A CA 1
ATOM 899 C C . PRO A 1 111 ? -0.190 1.808 -21.437 1.00 54.75 111 PRO A C 1
ATOM 901 O O . PRO A 1 111 ? 0.994 1.812 -21.758 1.00 54.75 111 PRO A O 1
ATOM 904 N N . ASP A 1 112 ? -0.749 2.786 -20.723 1.00 56.69 112 ASP A N 1
ATOM 905 C CA . ASP A 1 112 ? -0.058 4.006 -20.293 1.00 56.69 112 ASP A CA 1
ATOM 906 C C . ASP A 1 112 ? 0.571 3.900 -18.889 1.00 56.69 112 ASP A C 1
ATOM 908 O O . ASP A 1 112 ? 1.078 4.891 -18.363 1.00 56.69 112 ASP A O 1
ATOM 912 N N . HIS A 1 113 ? 0.524 2.726 -18.246 1.00 59.97 113 HIS A N 1
ATOM 913 C CA . HIS A 1 113 ? 0.986 2.557 -16.865 1.00 59.97 113 HIS A CA 1
ATOM 914 C C . HIS A 1 113 ? 2.441 2.093 -16.729 1.00 59.97 113 HIS A C 1
ATOM 916 O O . HIS A 1 113 ? 2.921 1.291 -17.535 1.00 59.97 113 HIS A O 1
ATOM 922 N N . PRO A 1 114 ? 3.140 2.539 -15.665 1.00 64.69 114 PRO A N 1
ATOM 923 C CA . PRO A 1 114 ? 4.481 2.067 -15.357 1.00 64.69 114 PRO A CA 1
ATOM 924 C C . PRO A 1 114 ? 4.463 0.571 -15.020 1.00 64.69 114 PRO A C 1
ATOM 926 O O . PRO A 1 114 ? 3.665 0.099 -14.210 1.00 64.69 114 PRO A O 1
ATOM 929 N N . VAL A 1 115 ? 5.376 -0.183 -15.633 1.00 72.25 115 VAL A N 1
ATOM 930 C CA . VAL A 1 115 ? 5.601 -1.596 -15.309 1.00 72.25 115 VAL A CA 1
ATOM 931 C C . VAL A 1 115 ? 6.433 -1.674 -14.032 1.00 72.25 115 VAL A C 1
ATOM 933 O O . VAL A 1 115 ? 7.527 -1.116 -13.968 1.00 72.25 115 VAL A O 1
ATOM 936 N N . SER A 1 116 ? 5.943 -2.396 -13.026 1.00 73.81 116 SER A N 1
ATOM 937 C CA . SER A 1 116 ? 6.712 -2.710 -11.822 1.00 73.81 116 SER A CA 1
ATOM 938 C C . SER A 1 116 ? 7.406 -4.069 -11.964 1.00 73.81 116 SER A C 1
ATOM 940 O O . SER A 1 116 ? 6.830 -5.041 -12.455 1.00 73.81 116 SER A O 1
ATOM 942 N N . MET A 1 117 ? 8.671 -4.151 -11.543 1.00 81.25 117 MET A N 1
ATOM 943 C CA . MET A 1 117 ? 9.458 -5.386 -11.567 1.00 81.25 117 MET A CA 1
ATOM 944 C C . MET A 1 117 ? 9.858 -5.773 -10.144 1.00 81.25 117 MET A C 1
ATOM 946 O O . MET A 1 117 ? 10.523 -5.010 -9.448 1.00 81.25 117 MET A O 1
ATOM 950 N N . LEU A 1 118 ? 9.485 -6.981 -9.713 1.00 83.94 118 LEU A N 1
ATOM 951 C CA . LEU A 1 118 ? 9.891 -7.514 -8.414 1.00 83.94 118 LEU A CA 1
ATOM 952 C C . LEU A 1 118 ? 11.177 -8.333 -8.547 1.00 83.94 118 LEU A C 1
ATOM 954 O O . LEU A 1 118 ? 11.161 -9.451 -9.065 1.00 83.94 118 LEU A O 1
ATOM 958 N N . LEU A 1 119 ? 12.271 -7.810 -7.999 1.00 86.88 119 LEU A N 1
ATOM 959 C CA . LEU A 1 119 ? 13.535 -8.531 -7.878 1.00 86.88 119 LEU A CA 1
ATOM 960 C C . LEU A 1 119 ? 13.595 -9.256 -6.531 1.00 86.88 119 LEU A C 1
ATOM 962 O O . LEU A 1 119 ? 13.399 -8.655 -5.476 1.00 86.88 119 LEU A O 1
ATOM 966 N N . ARG A 1 120 ? 13.868 -10.564 -6.561 1.00 86.62 120 ARG A N 1
ATOM 967 C CA . ARG A 1 120 ? 14.062 -11.383 -5.358 1.00 86.62 120 ARG A CA 1
ATOM 968 C C . ARG A 1 120 ? 15.475 -11.946 -5.358 1.00 86.62 120 ARG A C 1
ATOM 970 O O . ARG A 1 120 ? 15.886 -12.569 -6.329 1.00 86.62 120 ARG A O 1
ATOM 977 N N . SER A 1 121 ? 16.183 -11.769 -4.251 1.00 90.94 121 SER A N 1
ATOM 978 C CA . SER A 1 121 ? 17.438 -12.458 -3.965 1.00 90.94 121 SER A CA 1
ATOM 979 C C . SER A 1 121 ? 17.484 -12.822 -2.482 1.00 90.94 121 SER A C 1
ATOM 981 O O . SER A 1 121 ? 16.809 -12.209 -1.652 1.00 90.94 121 SER A O 1
ATOM 983 N N . SER A 1 122 ? 18.268 -13.848 -2.165 1.00 90.50 122 SER A N 1
ATOM 984 C CA . SER A 1 122 ? 18.539 -14.294 -0.800 1.00 90.50 122 SER A CA 1
ATOM 985 C C . SER A 1 122 ? 19.497 -13.356 -0.059 1.00 90.50 122 SER A C 1
ATOM 987 O O . SER A 1 122 ? 19.543 -13.388 1.169 1.00 90.50 122 SER A O 1
ATOM 989 N N . ASN A 1 123 ? 20.263 -12.527 -0.780 1.00 94.81 123 ASN A N 1
ATOM 990 C CA . ASN A 1 123 ? 21.270 -11.639 -0.207 1.00 94.81 123 ASN A CA 1
ATOM 991 C C . ASN A 1 123 ? 21.090 -10.196 -0.698 1.00 94.81 123 ASN A C 1
ATOM 993 O O . ASN A 1 123 ? 20.790 -9.939 -1.863 1.00 94.81 123 ASN A O 1
ATOM 997 N N . LYS A 1 124 ? 21.334 -9.231 0.193 1.00 91.94 124 LYS A N 1
ATOM 998 C CA . LYS A 1 124 ? 21.211 -7.804 -0.119 1.00 91.94 124 LYS A CA 1
ATOM 999 C C . LYS A 1 124 ? 22.210 -7.355 -1.194 1.00 91.94 124 LYS A C 1
ATOM 1001 O O . LYS A 1 124 ? 21.834 -6.589 -2.071 1.00 91.94 124 LYS A O 1
ATOM 1006 N N . LEU A 1 125 ? 23.445 -7.864 -1.160 1.00 92.69 125 LEU A N 1
ATOM 1007 C CA . LEU A 1 125 ? 24.481 -7.504 -2.141 1.00 92.69 125 LEU A CA 1
ATOM 1008 C C . LEU A 1 125 ? 24.119 -7.959 -3.563 1.00 92.69 125 LEU A C 1
ATOM 1010 O O . LEU A 1 125 ? 24.299 -7.218 -4.523 1.00 92.69 125 LEU A O 1
ATOM 1014 N N . GLU A 1 126 ? 23.557 -9.160 -3.692 1.00 93.56 126 GLU A N 1
ATOM 1015 C CA . GLU A 1 126 ? 23.082 -9.685 -4.975 1.00 93.56 126 GLU A CA 1
ATOM 1016 C C . GLU A 1 126 ? 21.860 -8.919 -5.485 1.00 93.56 126 GLU A C 1
ATOM 1018 O O . GLU A 1 126 ? 21.751 -8.669 -6.683 1.00 93.56 126 GLU A O 1
ATOM 1023 N N . LEU A 1 127 ? 20.952 -8.517 -4.587 1.00 93.50 127 LEU A N 1
ATOM 1024 C CA . LEU A 1 127 ? 19.800 -7.694 -4.947 1.00 93.50 127 LEU A CA 1
ATOM 1025 C C . LEU A 1 127 ? 20.236 -6.337 -5.517 1.00 93.50 127 LEU A C 1
ATOM 1027 O O . LEU A 1 127 ? 19.724 -5.921 -6.553 1.00 93.50 127 LEU A O 1
ATOM 1031 N N . GLU A 1 128 ? 21.192 -5.666 -4.870 1.00 92.12 128 GLU A N 1
ATOM 1032 C CA . GLU A 1 128 ? 21.737 -4.386 -5.342 1.00 92.12 128 GLU A CA 1
ATOM 1033 C C . GLU A 1 128 ? 22.449 -4.539 -6.694 1.00 92.12 128 GLU A C 1
ATOM 1035 O O . GLU A 1 128 ? 22.262 -3.714 -7.592 1.00 92.12 128 GLU A O 1
ATOM 1040 N N . GLN A 1 129 ? 23.206 -5.623 -6.880 1.00 93.56 129 GLN A N 1
ATOM 1041 C CA . GLN A 1 129 ? 23.861 -5.919 -8.153 1.00 93.56 129 GLN A CA 1
ATOM 1042 C C . GLN A 1 129 ? 22.849 -6.207 -9.272 1.00 93.56 129 GLN A C 1
ATOM 1044 O O . GLN A 1 129 ? 22.994 -5.687 -10.380 1.00 93.56 129 GLN A O 1
ATOM 1049 N N . ALA A 1 130 ? 21.807 -6.992 -8.989 1.00 93.38 130 ALA A N 1
ATOM 1050 C CA . ALA A 1 130 ? 20.747 -7.296 -9.945 1.00 93.38 130 ALA A CA 1
ATOM 1051 C C . ALA A 1 130 ? 19.950 -6.040 -10.328 1.00 93.38 130 ALA A C 1
ATOM 1053 O O . ALA A 1 130 ? 19.724 -5.802 -11.513 1.00 93.38 130 ALA A O 1
ATOM 1054 N N . ALA A 1 131 ? 19.579 -5.203 -9.352 1.00 91.06 131 ALA A N 1
ATOM 1055 C CA . ALA A 1 131 ? 18.874 -3.946 -9.599 1.00 91.06 131 ALA A CA 1
ATOM 1056 C C . ALA A 1 131 ? 19.693 -3.002 -10.489 1.00 91.06 131 ALA A C 1
ATOM 1058 O O . ALA A 1 131 ? 19.163 -2.448 -11.452 1.00 91.06 131 ALA A O 1
ATOM 1059 N N . ARG A 1 132 ? 21.000 -2.882 -10.225 1.00 92.75 132 ARG A N 1
ATOM 1060 C CA . ARG A 1 132 ? 21.908 -2.088 -11.059 1.00 92.75 132 ARG A CA 1
ATOM 1061 C C . ARG A 1 132 ? 22.034 -2.653 -12.474 1.00 92.75 132 ARG A C 1
ATOM 1063 O O . ARG A 1 132 ? 21.929 -1.902 -13.433 1.00 92.75 132 ARG A O 1
ATOM 1070 N N . SER A 1 133 ? 22.176 -3.971 -12.614 1.00 95.19 133 SER A N 1
ATOM 1071 C CA . SER A 1 133 ? 22.270 -4.616 -13.930 1.00 95.19 133 SER A CA 1
ATOM 1072 C C . SER A 1 133 ? 21.002 -4.434 -14.769 1.00 95.19 133 SER A C 1
ATOM 1074 O O . SER A 1 133 ? 21.099 -4.254 -15.982 1.00 95.19 133 SER A O 1
ATOM 1076 N N . VAL A 1 134 ? 19.819 -4.493 -14.149 1.00 93.12 134 VAL A N 1
ATOM 1077 C CA . VAL A 1 134 ? 18.542 -4.250 -14.838 1.00 93.12 134 VAL A CA 1
ATOM 1078 C C . VAL A 1 134 ? 18.416 -2.783 -15.230 1.00 93.12 134 VAL A C 1
ATOM 1080 O O . VAL A 1 134 ? 18.015 -2.492 -16.354 1.00 93.12 134 VAL A O 1
ATOM 1083 N N . HIS A 1 135 ? 18.795 -1.868 -14.336 1.00 91.06 135 HIS A N 1
ATOM 1084 C CA . HIS A 1 135 ? 18.820 -0.440 -14.627 1.00 91.06 135 HIS A CA 1
ATOM 1085 C C . HIS A 1 135 ? 19.707 -0.136 -15.842 1.00 91.06 135 HIS A C 1
ATOM 1087 O O . HIS A 1 135 ? 19.249 0.514 -16.778 1.00 91.06 135 HIS A O 1
ATOM 1093 N N . ASP A 1 136 ? 20.931 -0.667 -15.874 1.00 92.88 136 ASP A N 1
ATOM 1094 C CA . ASP A 1 136 ? 21.863 -0.458 -16.986 1.00 92.88 136 ASP A CA 1
ATOM 1095 C C . ASP A 1 136 ? 21.305 -1.027 -18.306 1.00 92.88 136 ASP A C 1
ATOM 1097 O O . ASP A 1 136 ? 21.348 -0.360 -19.339 1.00 92.88 136 ASP A O 1
ATOM 1101 N N . ALA A 1 137 ? 20.699 -2.221 -18.278 1.00 92.00 137 ALA A N 1
ATOM 1102 C CA . ALA A 1 137 ? 20.084 -2.829 -19.461 1.00 92.00 137 ALA A CA 1
ATOM 1103 C C . ALA A 1 137 ? 18.882 -2.024 -19.992 1.00 92.00 137 ALA A C 1
ATOM 1105 O O . ALA A 1 137 ? 18.768 -1.802 -21.200 1.00 92.00 137 ALA A O 1
ATOM 1106 N N . LEU A 1 138 ? 17.999 -1.559 -19.102 1.00 88.81 138 LEU A N 1
ATOM 1107 C CA . LEU A 1 138 ? 16.870 -0.700 -19.470 1.00 88.81 138 LEU A CA 1
ATOM 1108 C C . LEU A 1 138 ? 17.351 0.629 -20.046 1.00 88.81 138 LEU A C 1
ATOM 1110 O O . LEU A 1 138 ? 16.772 1.116 -21.015 1.00 88.81 138 LEU A O 1
ATOM 1114 N N . PHE A 1 139 ? 18.427 1.187 -19.494 1.00 87.38 139 PHE A N 1
ATOM 1115 C CA . PHE A 1 139 ? 18.998 2.437 -19.975 1.00 87.38 139 PHE A CA 1
ATOM 1116 C C . PHE A 1 139 ? 19.551 2.306 -21.401 1.00 87.38 139 PHE A C 1
ATOM 1118 O O . PHE A 1 139 ? 19.347 3.200 -22.219 1.00 87.38 139 PHE A O 1
ATOM 1125 N N . VAL A 1 140 ? 20.169 1.168 -21.743 1.00 86.75 140 VAL A N 1
ATOM 1126 C CA . VAL A 1 140 ? 20.624 0.877 -23.117 1.00 86.75 140 VAL A CA 1
ATOM 1127 C C . VAL A 1 140 ? 19.448 0.796 -24.093 1.00 86.75 140 VAL A C 1
ATOM 1129 O O . VAL A 1 140 ? 19.500 1.383 -25.174 1.00 86.75 140 VAL A O 1
ATOM 1132 N N . ILE A 1 141 ? 18.368 0.104 -23.717 1.00 86.06 141 ILE A N 1
ATOM 1133 C CA . ILE A 1 141 ? 17.161 0.011 -24.556 1.00 86.06 141 ILE A CA 1
ATOM 1134 C C . ILE A 1 141 ? 16.526 1.394 -24.726 1.00 86.06 141 ILE A C 1
ATOM 1136 O O . ILE A 1 141 ? 16.163 1.775 -25.837 1.00 86.06 141 ILE A O 1
ATOM 1140 N N . TRP A 1 142 ? 16.418 2.160 -23.641 1.00 85.25 142 TRP A N 1
ATOM 1141 C CA . TRP A 1 142 ? 15.869 3.513 -23.657 1.00 85.25 142 TRP A CA 1
ATOM 1142 C C . TRP A 1 142 ? 16.678 4.444 -24.563 1.00 85.25 142 TRP A C 1
ATOM 1144 O O . TRP A 1 142 ? 16.101 5.166 -25.377 1.00 85.25 142 TRP A O 1
ATOM 1154 N N . TYR A 1 143 ? 18.007 4.363 -24.498 1.00 82.00 143 TYR A N 1
ATOM 1155 C CA . TYR A 1 143 ? 18.886 5.113 -25.387 1.00 82.00 143 TYR A CA 1
ATOM 1156 C C . TYR A 1 143 ? 18.644 4.757 -26.860 1.00 82.00 143 TYR A C 1
ATOM 1158 O O . TYR A 1 143 ? 18.519 5.656 -27.683 1.00 82.00 143 TYR A O 1
ATOM 1166 N N . PHE A 1 144 ? 18.455 3.473 -27.183 1.00 80.69 144 PHE A N 1
ATOM 1167 C CA . PHE A 1 144 ? 18.141 3.028 -28.548 1.00 80.69 144 PHE A CA 1
ATOM 1168 C C . PHE A 1 144 ? 16.776 3.527 -29.061 1.00 80.69 144 PHE A C 1
ATOM 1170 O O . PHE A 1 144 ? 16.568 3.692 -30.266 1.00 80.69 144 PHE A O 1
ATOM 1177 N N . VAL A 1 145 ? 15.821 3.769 -28.157 1.00 83.31 145 VAL A N 1
ATOM 1178 C CA . VAL A 1 145 ? 14.519 4.361 -28.503 1.00 83.31 145 VAL A CA 1
ATOM 1179 C C . VAL A 1 145 ? 14.659 5.851 -28.837 1.00 83.31 145 VAL A C 1
ATOM 1181 O O . VAL A 1 145 ? 13.956 6.336 -29.725 1.00 83.31 145 VAL A O 1
ATOM 1184 N N . ILE A 1 146 ? 15.561 6.568 -28.162 1.00 81.06 146 ILE A N 1
ATOM 1185 C CA . ILE A 1 146 ? 15.784 8.008 -28.370 1.00 81.06 146 ILE A CA 1
ATOM 1186 C C . ILE A 1 146 ? 16.691 8.260 -29.573 1.00 81.06 146 ILE A C 1
ATOM 1188 O O . ILE A 1 146 ? 16.366 9.075 -30.438 1.00 81.06 146 ILE A O 1
ATOM 1192 N N . GLU A 1 147 ? 17.812 7.551 -29.647 1.00 73.19 147 GLU A N 1
ATOM 1193 C CA . GLU A 1 147 ? 18.820 7.699 -30.688 1.00 73.19 147 GLU A CA 1
ATOM 1194 C C . GLU A 1 147 ? 18.943 6.392 -31.477 1.00 73.19 147 GLU A C 1
ATOM 1196 O O . GLU A 1 147 ? 19.247 5.331 -30.943 1.00 73.19 147 GLU A O 1
ATOM 1201 N N . ARG A 1 148 ? 18.712 6.455 -32.795 1.00 71.06 148 ARG A N 1
ATOM 1202 C CA . ARG A 1 148 ? 18.747 5.277 -33.685 1.00 71.06 148 ARG A CA 1
ATOM 1203 C C . ARG A 1 148 ? 20.150 4.892 -34.160 1.00 71.06 148 ARG A C 1
ATOM 1205 O O . ARG A 1 148 ? 20.278 4.147 -35.131 1.00 71.06 148 ARG A O 1
ATOM 1212 N N . PHE A 1 149 ? 21.197 5.421 -33.535 1.00 65.25 149 PHE A N 1
ATOM 1213 C CA . PHE A 1 149 ? 22.576 5.097 -33.880 1.00 65.25 149 PHE A CA 1
ATOM 1214 C C . PHE A 1 149 ? 23.241 4.349 -32.727 1.00 65.25 149 PHE A C 1
ATOM 1216 O O . PHE A 1 149 ? 23.028 4.650 -31.559 1.00 65.25 149 PHE A O 1
ATOM 1223 N N . VAL A 1 150 ? 24.055 3.356 -33.070 1.00 62.53 150 VAL A N 1
ATOM 1224 C CA . VAL A 1 150 ? 24.883 2.624 -32.113 1.00 62.53 150 VAL A CA 1
ATOM 1225 C C . VAL A 1 150 ? 26.323 2.962 -32.438 1.00 62.53 150 VAL A C 1
ATOM 1227 O O . VAL A 1 150 ? 26.811 2.623 -33.515 1.00 62.53 150 VAL A O 1
ATOM 1230 N N . LEU A 1 151 ? 26.987 3.642 -31.510 1.00 62.94 151 LEU A N 1
ATOM 1231 C CA . LEU A 1 151 ? 28.437 3.777 -31.524 1.00 62.94 151 LEU A CA 1
ATOM 1232 C C . LEU A 1 151 ? 29.016 2.491 -30.936 1.00 62.94 151 LEU A C 1
ATOM 1234 O O . LEU A 1 151 ? 28.746 2.138 -29.787 1.00 62.94 151 LEU A O 1
ATOM 1238 N N . ILE A 1 152 ? 29.760 1.743 -31.747 1.00 61.28 152 ILE A N 1
ATOM 1239 C CA . ILE A 1 152 ? 30.465 0.551 -31.280 1.00 61.28 152 ILE A CA 1
ATOM 1240 C C . ILE A 1 152 ? 31.803 1.042 -30.737 1.00 61.28 152 ILE A C 1
ATOM 1242 O O . ILE A 1 152 ? 32.826 0.990 -31.423 1.00 61.28 152 ILE A O 1
ATOM 1246 N N . SER A 1 153 ? 31.800 1.517 -29.491 1.00 52.97 153 SER A N 1
ATOM 1247 C CA . SER A 1 153 ? 33.032 1.904 -28.811 1.00 52.97 153 SER A CA 1
ATOM 1248 C C . SER A 1 153 ? 33.821 0.648 -28.418 1.00 52.97 153 SER A C 1
ATOM 1250 O O . SER A 1 153 ? 33.747 0.133 -27.302 1.00 52.97 153 SER A O 1
ATOM 1252 N N . ASN A 1 154 ? 34.598 0.130 -29.359 1.00 58.50 154 ASN A N 1
ATOM 1253 C CA . ASN A 1 154 ? 35.899 -0.433 -29.020 1.00 58.50 154 ASN A CA 1
ATOM 1254 C C . ASN A 1 154 ? 36.858 0.756 -28.781 1.00 58.50 154 ASN A C 1
ATOM 1256 O O . ASN A 1 154 ? 36.612 1.852 -29.283 1.00 58.50 154 ASN A O 1
ATOM 1260 N N . ILE A 1 155 ? 37.980 0.531 -28.092 1.00 58.38 155 ILE A N 1
ATOM 1261 C CA . ILE A 1 155 ? 39.169 1.405 -27.957 1.00 58.38 155 ILE A CA 1
ATOM 1262 C C . ILE A 1 155 ? 39.570 2.100 -29.287 1.00 58.38 155 ILE A C 1
ATOM 1264 O O . ILE A 1 155 ? 40.290 3.096 -29.300 1.00 58.38 155 ILE A O 1
ATOM 1268 N N . LEU A 1 156 ? 39.090 1.604 -30.431 1.00 52.38 156 LEU A N 1
ATOM 1269 C CA . LEU A 1 156 ? 39.203 2.250 -31.733 1.00 52.38 156 LEU A CA 1
ATOM 1270 C C . LEU A 1 156 ? 38.586 3.662 -31.797 1.00 52.38 156 LEU A C 1
ATOM 1272 O O . LEU A 1 156 ? 39.138 4.498 -32.508 1.00 52.38 156 LEU A O 1
ATOM 1276 N N . GLU A 1 157 ? 37.492 3.958 -31.085 1.00 55.09 157 GLU A N 1
ATOM 1277 C CA . GLU A 1 157 ? 36.830 5.269 -31.198 1.00 55.09 157 GLU A CA 1
ATOM 1278 C C . GLU A 1 157 ? 37.626 6.399 -30.544 1.00 55.09 157 GLU A C 1
ATOM 1280 O O . GLU A 1 157 ? 37.724 7.459 -31.150 1.00 55.09 157 GLU A O 1
ATOM 1285 N N . GLU A 1 158 ? 38.285 6.194 -29.398 1.00 57.06 158 GLU A N 1
ATOM 1286 C CA . GLU A 1 158 ? 39.186 7.225 -28.853 1.00 57.06 158 GLU A CA 1
ATOM 1287 C C . GLU A 1 158 ? 40.307 7.557 -29.844 1.00 57.06 158 GLU A C 1
ATOM 1289 O O . GLU A 1 158 ? 40.587 8.729 -30.090 1.00 57.06 158 GLU A O 1
ATOM 1294 N N . ASN A 1 159 ? 40.887 6.541 -30.491 1.00 61.59 159 ASN A N 1
ATOM 1295 C CA . ASN A 1 159 ? 41.952 6.742 -31.472 1.00 61.59 159 ASN A CA 1
ATOM 1296 C C . ASN A 1 159 ? 41.454 7.440 -32.747 1.00 61.59 159 ASN A C 1
ATOM 1298 O O . ASN A 1 159 ? 42.121 8.340 -33.260 1.00 61.59 159 ASN A O 1
ATOM 1302 N N . ILE A 1 160 ? 40.281 7.059 -33.263 1.00 65.44 160 ILE A N 1
ATOM 1303 C CA . ILE A 1 160 ? 39.709 7.658 -34.478 1.00 65.44 160 ILE A CA 1
ATOM 1304 C C . ILE A 1 160 ? 39.208 9.079 -34.194 1.00 65.44 160 ILE A C 1
ATOM 1306 O O . ILE A 1 160 ? 39.492 9.993 -34.966 1.00 65.44 160 ILE A O 1
ATOM 1310 N N . VAL A 1 161 ? 38.520 9.300 -33.072 1.00 66.50 161 VAL A N 1
ATOM 1311 C CA . VAL A 1 161 ? 38.008 10.619 -32.681 1.00 66.50 161 VAL A CA 1
ATOM 1312 C C . VAL A 1 161 ? 39.159 11.571 -32.377 1.00 66.50 161 VAL A C 1
ATOM 1314 O O . VAL A 1 161 ? 39.134 12.696 -32.875 1.00 66.50 161 VAL A O 1
ATOM 1317 N N . GLN A 1 162 ? 40.207 11.144 -31.664 1.00 65.94 162 GLN A N 1
ATOM 1318 C CA . GLN A 1 162 ? 41.406 11.973 -31.493 1.00 65.94 162 GLN A CA 1
ATOM 1319 C C . GLN A 1 162 ? 42.075 12.269 -32.839 1.00 65.94 162 GLN A C 1
ATOM 1321 O O . GLN A 1 162 ? 42.398 13.426 -33.119 1.00 65.94 162 GLN A O 1
ATOM 1326 N N . SER A 1 163 ? 42.217 11.265 -33.710 1.00 66.19 163 SER A N 1
ATOM 1327 C CA . SER A 1 163 ? 42.820 11.451 -35.033 1.00 66.19 163 SER A CA 1
ATOM 1328 C C . SER A 1 163 ? 42.008 12.361 -35.960 1.00 66.19 163 SER A C 1
ATOM 1330 O O . SER A 1 163 ? 42.595 12.911 -36.888 1.00 66.19 163 SER A O 1
ATOM 1332 N N . ILE A 1 164 ? 40.699 12.530 -35.756 1.00 68.38 164 ILE A N 1
ATOM 1333 C CA . ILE A 1 164 ? 39.857 13.462 -36.529 1.00 68.38 164 ILE A CA 1
ATOM 1334 C C . ILE A 1 164 ? 39.822 14.845 -35.862 1.00 68.38 164 ILE A C 1
ATOM 1336 O O . ILE A 1 164 ? 39.869 15.871 -36.543 1.00 68.38 164 ILE A O 1
ATOM 1340 N N . LEU A 1 165 ? 39.802 14.899 -34.529 1.00 73.06 165 LEU A N 1
ATOM 1341 C CA . LEU A 1 165 ? 39.752 16.145 -33.766 1.00 73.06 165 LEU A CA 1
ATOM 1342 C C . LEU A 1 165 ? 41.037 16.970 -33.923 1.00 73.06 165 LEU A C 1
ATOM 1344 O O . LEU A 1 165 ? 40.967 18.193 -34.064 1.00 73.06 165 LEU A O 1
ATOM 1348 N N . VAL A 1 166 ? 42.204 16.317 -33.962 1.00 76.12 166 VAL A N 1
ATOM 1349 C CA . VAL A 1 166 ? 43.506 16.978 -34.164 1.00 76.12 166 VAL A CA 1
ATOM 1350 C C . VAL A 1 166 ? 43.558 17.755 -35.494 1.00 76.12 166 VAL A C 1
ATOM 1352 O O . VAL A 1 166 ? 43.754 18.971 -35.441 1.00 76.12 166 VAL A O 1
ATOM 1355 N N . PRO A 1 167 ? 43.318 17.158 -36.678 1.00 74.75 167 PRO A N 1
ATOM 1356 C CA . PRO A 1 167 ? 43.323 17.900 -37.937 1.00 74.75 167 PRO A CA 1
ATOM 1357 C C . PRO A 1 167 ? 42.196 18.935 -38.018 1.00 74.75 167 PRO A C 1
ATOM 1359 O O . PRO A 1 167 ? 42.423 20.028 -38.532 1.00 74.75 167 PRO A O 1
ATOM 1362 N N . MET A 1 168 ? 41.012 18.663 -37.459 1.00 71.50 168 MET A N 1
ATOM 1363 C CA . MET A 1 168 ? 39.913 19.636 -37.450 1.00 71.50 168 MET A CA 1
ATOM 1364 C C . MET A 1 168 ? 40.251 20.880 -36.605 1.00 71.50 168 MET A C 1
ATOM 1366 O O . MET A 1 168 ? 39.933 22.005 -36.996 1.00 71.50 168 MET A O 1
ATOM 1370 N N . SER A 1 169 ? 40.955 20.702 -35.482 1.00 69.12 169 SER A N 1
ATOM 1371 C CA . SER A 1 169 ? 41.467 21.808 -34.663 1.00 69.12 169 SER A CA 1
ATOM 1372 C C . SER A 1 169 ? 42.596 22.582 -35.355 1.00 69.12 169 SER A C 1
ATOM 1374 O O . SER A 1 169 ? 42.595 23.814 -35.316 1.00 69.12 169 SER A O 1
ATOM 1376 N N . ALA A 1 170 ? 43.496 21.887 -36.058 1.00 71.69 170 ALA A N 1
ATOM 1377 C CA . ALA A 1 170 ? 44.581 22.501 -36.821 1.00 71.69 170 ALA A CA 1
ATOM 1378 C C . ALA A 1 170 ? 44.054 23.348 -37.990 1.00 71.69 170 ALA A C 1
ATOM 1380 O O . ALA A 1 170 ? 44.486 24.485 -38.168 1.00 71.69 170 ALA A O 1
ATOM 1381 N N . ILE A 1 171 ? 43.062 22.844 -38.731 1.00 73.81 171 ILE A N 1
ATOM 1382 C CA . ILE A 1 171 ? 42.396 23.590 -39.808 1.00 73.81 171 ILE A CA 1
ATOM 1383 C C . ILE A 1 171 ? 41.692 24.826 -39.239 1.00 73.81 171 ILE A C 1
ATOM 1385 O O . ILE A 1 171 ? 41.837 25.912 -39.791 1.00 73.81 171 ILE A O 1
ATOM 1389 N N . ARG A 1 172 ? 40.989 24.694 -38.105 1.00 65.56 172 ARG A N 1
ATOM 1390 C CA . ARG A 1 172 ? 40.275 25.815 -37.473 1.00 65.56 172 ARG A CA 1
ATOM 1391 C C . ARG A 1 172 ? 41.219 26.908 -36.963 1.00 65.56 172 ARG A C 1
ATOM 1393 O O . ARG A 1 172 ? 40.891 28.091 -37.062 1.00 65.56 172 ARG A O 1
ATOM 1400 N N . LEU A 1 173 ? 42.379 26.519 -36.432 1.00 70.38 173 LEU A N 1
ATOM 1401 C CA . LEU A 1 173 ? 43.447 27.440 -36.034 1.00 70.38 173 LEU A CA 1
ATOM 1402 C C . LEU A 1 173 ? 44.083 28.127 -37.244 1.00 70.38 173 LEU A C 1
ATOM 1404 O O . LEU A 1 173 ? 44.277 29.338 -37.197 1.00 70.38 173 LEU A O 1
ATOM 1408 N N . ALA A 1 174 ? 44.328 27.392 -38.332 1.00 67.44 174 ALA A N 1
ATOM 1409 C CA . ALA A 1 174 ? 44.837 27.966 -39.574 1.00 67.44 174 ALA A CA 1
ATOM 1410 C C . ALA A 1 174 ? 43.855 28.997 -40.153 1.00 67.44 174 ALA A C 1
ATOM 1412 O O . ALA A 1 174 ? 44.259 30.117 -40.434 1.00 67.44 174 ALA A O 1
ATOM 1413 N N . THR A 1 175 ? 42.554 28.694 -40.232 1.00 63.72 175 THR A N 1
ATOM 1414 C CA . THR A 1 175 ? 41.547 29.665 -40.707 1.00 63.72 175 THR A CA 1
ATOM 1415 C C . THR A 1 175 ? 41.432 30.913 -39.831 1.00 63.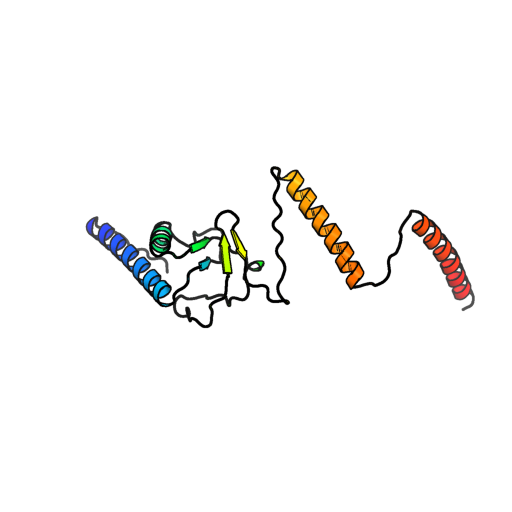72 175 THR A C 1
ATOM 1417 O O . THR A 1 175 ? 41.146 31.977 -40.355 1.00 63.72 175 THR A O 1
ATOM 1420 N N . LYS A 1 176 ? 41.702 30.822 -38.521 1.00 59.28 176 LYS A N 1
ATOM 1421 C CA . LYS A 1 176 ? 41.709 31.984 -37.612 1.00 59.28 176 LYS A CA 1
ATOM 1422 C C . LYS A 1 176 ? 42.949 32.874 -37.732 1.00 59.28 176 LYS A C 1
ATOM 1424 O O . LYS A 1 176 ? 42.947 33.952 -37.157 1.00 59.28 176 LYS A O 1
ATOM 1429 N N . GLN A 1 177 ? 44.012 32.414 -38.392 1.00 54.75 177 GLN A N 1
ATOM 1430 C CA . GLN A 1 177 ? 45.210 33.222 -38.659 1.00 54.75 177 GLN A CA 1
ATOM 1431 C C . GLN A 1 177 ? 45.121 33.999 -39.982 1.00 54.75 177 GLN A C 1
ATOM 1433 O O . GLN A 1 177 ? 46.001 34.811 -40.254 1.00 54.75 177 GLN A O 1
ATOM 1438 N N . PHE A 1 178 ? 44.096 33.733 -40.800 1.00 52.09 178 PHE A N 1
ATOM 1439 C CA . PHE A 1 178 ? 43.861 34.392 -42.089 1.00 52.09 178 PHE A CA 1
ATOM 1440 C C . PHE A 1 178 ? 42.730 35.442 -42.059 1.00 52.09 178 PHE A C 1
ATOM 1442 O O . PHE A 1 178 ? 42.443 36.016 -43.108 1.00 52.09 178 PHE A O 1
ATOM 1449 N N . ASP A 1 179 ? 42.150 35.713 -40.884 1.00 42.59 179 ASP A N 1
ATOM 1450 C CA . ASP A 1 179 ? 41.338 36.906 -40.570 1.00 42.59 179 ASP A CA 1
ATOM 1451 C C . ASP A 1 179 ? 42.164 37.869 -39.698 1.00 42.59 179 ASP A C 1
ATOM 1453 O O . ASP A 1 179 ? 42.031 39.103 -39.873 1.00 42.59 179 ASP A O 1
#

pLDDT: mean 73.23, std 13.65, range [28.78, 95.19]

Foldseek 3Di:
DPPPPPDDDPVVVVVVVVVVLVVLVVLVVLVVVLPAQEAEDADPDPPDDPDDPSSCVVCVVSNHYYDPHDDPLNPPPADDDDDSVPSHNVRDAAFDDADPVQRDTHRDDDVPDDDDDDDDDPDPVVSVVVVVVVVVVVVVVVVCVVDVDDDPDDVVCVVVVVVVVVVVVVVVVVVVVVD

Organism: NCBI:txid392030